Protein AF-A0A0B7KPL7-F1 (afdb_monomer)

Structure (mmCIF, N/CA/C/O backbone):
data_AF-A0A0B7KPL7-F1
#
_entry.id   AF-A0A0B7KPL7-F1
#
loop_
_atom_site.group_PDB
_atom_site.id
_atom_site.type_symbol
_atom_site.label_atom_id
_atom_site.label_alt_id
_atom_site.label_comp_id
_atom_site.label_asym_id
_atom_site.label_entity_id
_atom_site.label_seq_id
_atom_site.pdbx_PDB_ins_code
_atom_site.Cartn_x
_atom_site.Cartn_y
_atom_site.Cartn_z
_atom_site.occupancy
_atom_site.B_iso_or_equiv
_atom_site.auth_seq_id
_atom_site.auth_comp_id
_atom_site.auth_asym_id
_atom_site.auth_atom_id
_atom_site.pdbx_PDB_model_num
ATOM 1 N N . MET A 1 1 ? 2.280 -4.876 15.629 1.00 74.00 1 MET A N 1
ATOM 2 C CA . MET A 1 1 ? 1.571 -5.755 14.673 1.00 74.00 1 MET A CA 1
ATOM 3 C C . MET A 1 1 ? 2.445 -5.892 13.440 1.00 74.00 1 MET A C 1
ATOM 5 O O . MET A 1 1 ? 3.047 -4.887 13.081 1.00 74.00 1 MET A O 1
ATOM 9 N N . PRO A 1 2 ? 2.556 -7.085 12.839 1.00 88.25 2 PRO A N 1
ATOM 10 C CA . PRO A 1 2 ? 3.288 -7.279 11.592 1.00 88.25 2 PRO A CA 1
ATOM 11 C C . PRO A 1 2 ? 2.460 -6.840 10.377 1.00 88.25 2 PRO A C 1
ATOM 13 O O . PRO A 1 2 ? 1.235 -6.703 10.450 1.00 88.25 2 PRO A O 1
ATOM 16 N N . VAL A 1 3 ? 3.131 -6.659 9.241 1.00 92.88 3 VAL A N 1
ATOM 17 C CA . VAL A 1 3 ? 2.462 -6.448 7.951 1.00 92.88 3 VAL A CA 1
ATOM 18 C C . VAL A 1 3 ? 1.635 -7.677 7.592 1.00 92.88 3 VAL A C 1
ATOM 20 O O . VAL A 1 3 ? 2.111 -8.807 7.676 1.00 92.88 3 VAL A O 1
ATOM 23 N N . THR A 1 4 ? 0.383 -7.457 7.194 1.00 95.00 4 THR A N 1
ATOM 24 C CA . THR A 1 4 ? -0.573 -8.535 6.914 1.00 95.00 4 THR A CA 1
ATOM 25 C C . THR A 1 4 ? -0.942 -8.558 5.438 1.00 95.00 4 THR A C 1
ATOM 27 O O . THR A 1 4 ? -1.261 -7.526 4.850 1.00 95.00 4 THR A O 1
ATOM 30 N N . THR A 1 5 ? -0.929 -9.746 4.832 1.00 96.56 5 THR A N 1
ATOM 31 C CA . THR A 1 5 ? -1.436 -9.942 3.467 1.00 96.56 5 THR A CA 1
ATOM 32 C C . THR A 1 5 ? -2.958 -10.019 3.481 1.00 96.56 5 THR A C 1
ATOM 34 O O . THR A 1 5 ? -3.530 -10.791 4.248 1.00 96.56 5 THR A O 1
ATOM 37 N N . ILE A 1 6 ? -3.606 -9.281 2.584 1.00 96.88 6 ILE A N 1
ATOM 38 C CA . ILE A 1 6 ? -5.058 -9.332 2.371 1.00 96.88 6 ILE A CA 1
ATOM 39 C C . ILE A 1 6 ? -5.375 -9.862 0.968 1.00 96.88 6 ILE A C 1
ATOM 41 O O . ILE A 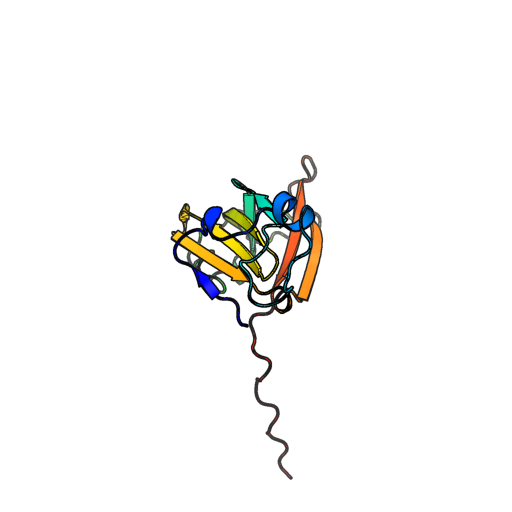1 6 ? -4.618 -9.636 0.024 1.00 96.88 6 ILE A O 1
ATOM 45 N N . ARG A 1 7 ? -6.486 -10.597 0.836 1.00 97.12 7 ARG A N 1
ATOM 46 C CA . ARG A 1 7 ? -6.950 -11.231 -0.420 1.00 97.12 7 ARG A CA 1
ATOM 47 C C . ARG A 1 7 ? -8.264 -10.655 -0.942 1.00 97.12 7 ARG A C 1
ATOM 49 O O . ARG A 1 7 ? -8.810 -11.125 -1.932 1.00 97.12 7 ARG A O 1
ATOM 56 N N . SER A 1 8 ? -8.776 -9.636 -0.268 1.00 95.62 8 SER A N 1
ATOM 57 C CA . SER A 1 8 ? -9.950 -8.883 -0.689 1.00 95.62 8 SER A CA 1
ATOM 58 C C . SER A 1 8 ? -9.719 -7.413 -0.355 1.00 95.62 8 SER A C 1
ATOM 60 O O . SER A 1 8 ? -9.054 -7.130 0.650 1.00 95.62 8 SER A O 1
ATOM 62 N N . PRO A 1 9 ? -10.207 -6.485 -1.192 1.00 93.88 9 PRO A N 1
ATOM 63 C CA . PRO A 1 9 ? -10.080 -5.067 -0.907 1.00 93.88 9 PRO A CA 1
ATOM 64 C C .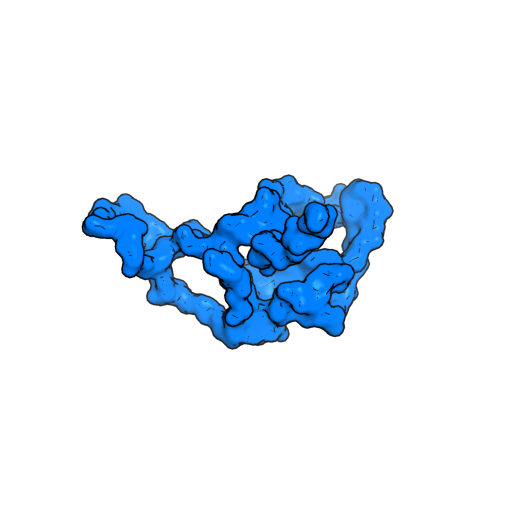 PRO A 1 9 ? -10.904 -4.716 0.341 1.00 93.88 9 PRO A C 1
ATOM 66 O O . PRO A 1 9 ? -11.994 -5.268 0.513 1.00 93.88 9 PRO A O 1
ATOM 69 N N . PRO A 1 10 ? -10.429 -3.796 1.197 1.00 95.00 10 PRO A N 1
ATOM 70 C CA . PRO A 1 10 ? -11.262 -3.231 2.251 1.00 95.00 10 PRO A CA 1
ATOM 71 C C . PRO A 1 10 ? -12.489 -2.520 1.670 1.00 95.00 10 PRO A C 1
ATOM 73 O O . PRO A 1 10 ? -12.405 -1.886 0.612 1.00 95.00 10 PRO A O 1
ATOM 76 N N . SER A 1 11 ? -13.613 -2.577 2.379 1.00 95.38 11 SER A N 1
ATOM 77 C CA . SER A 1 11 ? -14.796 -1.780 2.065 1.00 95.38 11 SER A CA 1
ATOM 78 C C . SER A 1 11 ? -14.695 -0.403 2.719 1.00 95.38 11 SER A C 1
ATOM 80 O O . SER A 1 11 ? -14.141 -0.237 3.805 1.00 95.38 11 SER A O 1
ATOM 82 N N . LEU A 1 12 ? -15.282 0.624 2.099 1.00 95.00 12 LEU A N 1
ATOM 83 C CA . LEU A 1 12 ? -15.410 1.937 2.748 1.00 95.00 12 LEU A CA 1
ATOM 84 C C . LEU A 1 12 ? -16.284 1.862 4.005 1.00 95.00 12 LEU A C 1
ATOM 86 O O . LEU A 1 12 ? -16.113 2.660 4.927 1.00 95.00 12 LEU A O 1
ATOM 90 N N . GLU A 1 13 ? -17.181 0.877 4.062 1.00 95.38 13 GLU A N 1
ATOM 91 C CA . GLU A 1 13 ? -17.994 0.596 5.239 1.00 95.38 13 GLU A CA 1
ATOM 92 C C . GLU A 1 13 ? -17.204 -0.065 6.374 1.00 95.38 13 GLU A C 1
ATOM 94 O O . GLU A 1 13 ? -17.766 -0.221 7.452 1.00 95.38 13 GLU A O 1
ATOM 99 N N . ASP A 1 14 ? -15.922 -0.392 6.185 1.00 93.88 14 ASP A N 1
ATOM 100 C CA . ASP A 1 14 ? -15.029 -0.861 7.252 1.00 93.88 14 ASP A CA 1
ATOM 101 C C . ASP A 1 14 ? -14.411 0.301 8.035 1.00 93.88 14 ASP A C 1
ATOM 103 O O . ASP A 1 14 ? -13.832 0.094 9.102 1.00 93.88 14 ASP A O 1
ATOM 107 N N . TYR A 1 15 ? -14.631 1.551 7.597 1.00 95.38 15 TYR A N 1
ATOM 108 C CA . TYR A 1 15 ? -14.092 2.741 8.255 1.00 95.38 15 TYR A CA 1
ATOM 109 C C . TYR A 1 15 ? -15.143 3.752 8.738 1.00 95.38 15 TYR A C 1
ATOM 111 O O . TYR A 1 15 ? -16.291 3.763 8.286 1.00 95.38 15 TYR A O 1
ATOM 119 N N . VAL A 1 16 ? -14.742 4.618 9.670 1.00 94.06 16 VAL A N 1
ATOM 120 C CA . VAL A 1 16 ? -15.466 5.853 10.015 1.00 94.06 16 VAL A CA 1
ATOM 121 C C . VAL A 1 16 ? -14.965 6.979 9.101 1.00 94.06 16 VAL A C 1
ATOM 123 O O . VAL A 1 16 ? -13.752 7.209 9.049 1.00 94.06 16 VAL A O 1
ATOM 126 N N . PRO A 1 17 ? -15.838 7.703 8.379 1.00 93.56 17 PRO A N 1
ATOM 127 C CA . PRO A 1 17 ? -15.430 8.869 7.600 1.00 93.56 17 PRO A CA 1
ATOM 128 C C . PRO A 1 17 ? -14.801 9.956 8.481 1.00 93.56 17 PRO A C 1
ATOM 130 O O . PRO A 1 17 ? -15.336 10.288 9.539 1.00 93.56 17 PRO A O 1
ATOM 133 N N . LEU A 1 18 ? -13.712 10.581 8.018 1.00 92.75 18 LEU A N 1
ATOM 134 C CA . LEU A 1 18 ? -13.023 11.631 8.780 1.00 92.75 18 LEU A CA 1
ATOM 135 C C . LEU A 1 18 ? -13.955 12.776 9.207 1.00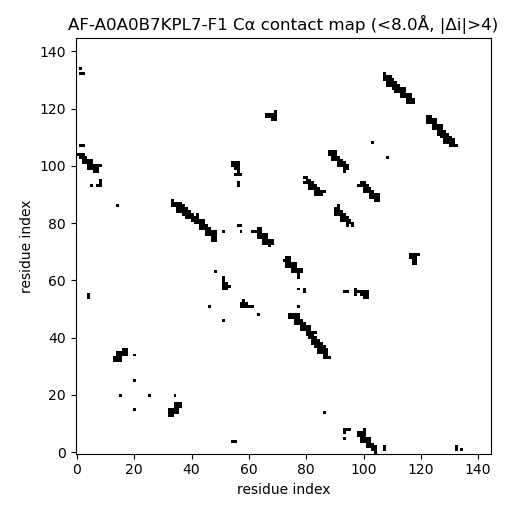 92.75 18 LEU A C 1
ATOM 137 O O . LEU A 1 18 ? -13.874 13.239 10.339 1.00 92.75 18 LEU A O 1
ATOM 141 N N . ALA A 1 19 ? -14.862 13.205 8.324 1.00 92.12 19 ALA A N 1
ATOM 142 C CA . ALA A 1 19 ? -15.816 14.273 8.622 1.00 92.12 19 ALA A CA 1
ATOM 143 C C . ALA A 1 19 ? -16.785 13.899 9.757 1.00 92.12 19 ALA A C 1
ATOM 145 O O . ALA A 1 19 ? -17.105 14.740 10.592 1.00 92.12 19 ALA A O 1
ATOM 146 N N . GLU A 1 20 ? -17.221 12.637 9.810 1.00 91.31 20 GLU A N 1
ATOM 147 C CA . GLU A 1 20 ? -18.073 12.131 10.888 1.00 91.31 20 GLU A CA 1
ATOM 148 C C . GLU A 1 20 ? -17.294 12.101 12.205 1.00 91.31 20 GLU A C 1
ATOM 150 O O . GLU A 1 20 ? -17.744 12.682 13.193 1.00 91.31 20 GLU A O 1
ATOM 155 N N . TYR A 1 21 ? -16.086 11.531 12.189 1.00 90.00 21 TYR A N 1
ATOM 156 C CA . TYR A 1 21 ? -15.212 11.465 13.360 1.00 90.00 21 TYR A CA 1
ATOM 157 C C . TYR A 1 21 ? -14.866 12.854 13.921 1.00 90.00 21 TYR A C 1
ATOM 159 O O . TYR A 1 21 ? -14.835 13.041 15.130 1.00 90.00 21 TYR A O 1
ATOM 167 N N . GLN A 1 22 ? -14.652 13.852 13.059 1.00 90.75 22 GLN A N 1
ATOM 168 C CA . GLN A 1 22 ? -14.352 15.232 13.468 1.00 90.75 22 GLN A CA 1
ATOM 169 C C . GLN A 1 22 ? -15.580 16.022 13.950 1.00 90.75 22 GLN A C 1
ATOM 171 O O . GLN A 1 22 ? -15.421 17.072 14.570 1.00 90.75 22 GLN A O 1
ATOM 176 N N . SER A 1 23 ? -16.797 15.550 13.661 1.00 92.88 23 SER A N 1
ATOM 177 C CA . SER A 1 23 ? -18.045 16.215 14.068 1.00 92.88 23 SER A CA 1
ATOM 178 C C . SER A 1 23 ? -18.499 15.859 15.486 1.00 92.88 23 SER A C 1
ATOM 180 O O . SER A 1 23 ? -19.377 16.524 16.037 1.00 92.88 23 SER A O 1
ATOM 182 N N . GLN A 1 24 ? -17.914 14.817 16.076 1.00 84.19 24 GLN A N 1
ATOM 183 C CA . GLN A 1 24 ? -18.300 14.274 17.372 1.00 84.19 24 GLN A CA 1
ATOM 184 C C . GLN A 1 24 ? -17.070 14.156 18.268 1.00 84.19 24 GLN A C 1
ATOM 186 O O . GLN A 1 24 ? -15.968 13.897 17.797 1.00 84.19 24 GLN A O 1
ATOM 191 N N . THR A 1 25 ? -17.252 14.318 19.576 1.00 83.56 25 THR A N 1
ATOM 192 C CA . THR A 1 25 ? -16.230 13.904 20.541 1.00 83.56 25 THR A CA 1
ATOM 193 C C . THR A 1 25 ? -16.421 12.409 20.780 1.00 83.56 25 THR A C 1
ATOM 195 O O . THR A 1 25 ? -17.480 12.036 21.289 1.00 83.56 25 THR A O 1
ATOM 198 N N . PRO A 1 26 ? -15.455 11.546 20.428 1.00 76.69 26 PRO A N 1
ATOM 199 C CA . PRO A 1 26 ? -15.584 10.120 20.692 1.00 76.69 26 PRO A CA 1
ATOM 200 C C . PRO A 1 26 ? -15.701 9.868 22.198 1.00 76.69 26 PRO A C 1
ATOM 202 O O . PRO A 1 26 ? -14.972 10.472 22.985 1.00 76.69 26 PRO A O 1
ATOM 205 N N . GLU A 1 27 ? -16.573 8.945 22.608 1.00 77.94 27 GLU A N 1
ATOM 206 C CA . GLU A 1 27 ? -16.618 8.484 24.006 1.00 77.94 27 GLU A CA 1
ATOM 207 C C . GLU A 1 27 ? -15.319 7.758 24.400 1.00 77.94 27 GLU A C 1
ATOM 209 O O . GLU A 1 27 ? -14.888 7.813 25.550 1.00 77.94 27 GLU A O 1
ATOM 214 N N . THR A 1 28 ? -14.671 7.106 23.428 1.00 79.62 28 THR A N 1
ATOM 215 C CA . THR A 1 28 ? -13.356 6.472 23.554 1.00 79.62 28 THR A CA 1
ATOM 216 C C . THR A 1 28 ? -12.540 6.687 22.284 1.00 79.62 28 THR A C 1
ATOM 218 O O . THR A 1 28 ? -13.066 6.646 21.174 1.00 79.62 28 THR A O 1
ATOM 221 N N . PHE A 1 29 ? -11.232 6.874 22.450 1.00 75.31 29 PHE A N 1
ATOM 222 C CA . PHE A 1 29 ? -10.268 6.938 21.348 1.00 75.31 29 PHE A CA 1
ATOM 223 C C . PHE A 1 29 ? -9.674 5.562 20.998 1.00 75.31 29 PHE A C 1
ATOM 225 O O . PHE A 1 29 ? -8.880 5.458 20.069 1.00 75.31 29 PHE A O 1
ATOM 232 N N . ILE A 1 30 ? -10.030 4.512 21.749 1.00 77.31 30 ILE A N 1
ATOM 233 C CA . ILE A 1 30 ? -9.448 3.168 21.647 1.00 77.31 30 ILE A CA 1
ATOM 234 C C . ILE A 1 30 ? -10.549 2.137 21.375 1.00 77.31 30 ILE A C 1
ATOM 236 O O . ILE A 1 30 ? -11.590 2.158 22.035 1.00 77.31 30 ILE A O 1
ATOM 240 N N . GLY A 1 31 ? -10.291 1.206 20.449 1.00 75.81 31 GLY A N 1
ATOM 241 C CA . GLY A 1 31 ? -11.147 0.039 20.187 1.00 75.81 31 GLY A CA 1
ATOM 242 C C . GLY A 1 31 ? -12.367 0.302 19.299 1.00 75.81 31 GLY A C 1
ATOM 243 O O . GLY A 1 31 ? -13.221 -0.570 19.168 1.00 75.81 31 GLY A O 1
ATOM 244 N N . GLY A 1 32 ? -12.460 1.497 18.711 1.00 85.25 32 GLY A N 1
ATOM 245 C CA . GLY A 1 32 ? -13.464 1.832 17.708 1.00 85.25 32 GLY A CA 1
ATOM 246 C C . GLY A 1 32 ? -13.056 1.392 16.304 1.00 85.25 32 GLY A C 1
ATOM 247 O O . GLY A 1 32 ? -11.919 1.013 16.044 1.00 85.25 32 GLY A O 1
ATOM 248 N N . LYS A 1 33 ? -14.008 1.487 15.381 1.00 91.12 33 LYS A N 1
ATOM 249 C CA . LYS A 1 33 ? -13.780 1.276 13.954 1.00 91.12 33 LYS A CA 1
ATOM 250 C C . LYS A 1 33 ? -12.746 2.291 13.423 1.00 91.12 33 LYS A C 1
ATOM 252 O O . LYS A 1 33 ? -12.861 3.474 13.755 1.00 91.12 33 LYS A O 1
ATOM 257 N N . PRO A 1 34 ? -11.760 1.874 12.609 1.00 94.12 34 PRO A N 1
ATOM 258 C CA . PRO A 1 34 ? -10.683 2.756 12.175 1.00 94.12 34 PRO A CA 1
ATOM 259 C C . PRO A 1 34 ? -11.203 3.949 11.366 1.00 94.12 34 PRO A C 1
ATOM 261 O O . PRO A 1 34 ? -12.131 3.831 10.564 1.00 94.12 34 PRO A O 1
ATOM 264 N N . VAL A 1 35 ? -10.585 5.115 11.550 1.00 94.88 35 VAL A N 1
ATOM 265 C CA . VAL A 1 35 ? -10.970 6.355 10.860 1.00 94.88 35 VAL A CA 1
ATOM 266 C C . VAL A 1 35 ? -10.271 6.428 9.507 1.00 94.88 35 VAL A C 1
ATOM 268 O O . VAL A 1 35 ? -9.040 6.398 9.449 1.00 94.88 35 VAL A O 1
ATOM 271 N N . LEU A 1 36 ? -11.028 6.566 8.419 1.00 97.06 36 LEU A N 1
ATOM 272 C CA . LEU A 1 36 ? -10.477 6.730 7.074 1.00 97.06 36 LEU A CA 1
ATOM 273 C C . LEU A 1 36 ? -10.045 8.178 6.852 1.00 97.06 36 LEU A C 1
ATOM 275 O O . LEU A 1 36 ? -10.881 9.076 6.771 1.00 97.06 36 LEU A O 1
ATOM 279 N N . HIS A 1 37 ? -8.740 8.389 6.716 1.00 96.88 37 HIS A N 1
ATOM 280 C CA . HIS A 1 37 ? -8.146 9.703 6.476 1.00 96.88 37 HIS A CA 1
ATOM 281 C C . HIS A 1 37 ? -8.025 10.010 4.986 1.00 96.88 37 HIS A C 1
ATOM 283 O O . HIS A 1 37 ? -8.205 11.153 4.571 1.00 96.88 37 HIS A O 1
ATOM 289 N N . TYR A 1 38 ? -7.714 8.997 4.178 1.00 97.06 38 TYR A N 1
ATOM 290 C CA . TYR A 1 38 ? -7.553 9.164 2.742 1.00 97.06 38 TYR A CA 1
ATOM 291 C C . TYR A 1 38 ? -7.846 7.860 2.001 1.00 97.06 38 TYR A C 1
ATOM 293 O O . TYR A 1 38 ? -7.459 6.781 2.447 1.00 97.06 38 TYR A O 1
ATOM 301 N N . HIS A 1 39 ? -8.515 7.970 0.857 1.00 97.44 39 HIS A N 1
ATOM 302 C CA . HIS A 1 39 ? -8.775 6.861 -0.050 1.00 97.44 39 HIS A CA 1
ATOM 303 C C . HIS A 1 39 ? -8.493 7.315 -1.478 1.00 97.44 39 HIS A C 1
ATOM 305 O O . HIS A 1 39 ? -9.023 8.335 -1.924 1.00 97.44 39 HIS A O 1
ATOM 311 N N . LEU A 1 40 ? -7.650 6.563 -2.181 1.00 96.56 40 LEU A N 1
ATOM 312 C CA . LEU A 1 40 ? -7.243 6.867 -3.547 1.00 96.56 40 LEU A CA 1
ATOM 313 C C . LEU A 1 40 ? -7.323 5.613 -4.404 1.00 96.56 40 LEU A C 1
ATOM 315 O O . LEU A 1 40 ? -6.654 4.620 -4.132 1.00 96.56 40 LEU A O 1
ATOM 319 N N . THR A 1 41 ? -8.111 5.691 -5.468 1.00 96.56 41 THR A N 1
ATOM 320 C CA . THR A 1 41 ? -8.210 4.660 -6.502 1.00 96.56 41 THR A CA 1
ATOM 321 C C . THR A 1 41 ? -7.332 5.028 -7.696 1.00 96.56 41 THR A C 1
ATOM 323 O O . THR A 1 41 ? -7.042 6.202 -7.934 1.00 96.56 41 THR A O 1
ATOM 326 N N . GLY A 1 42 ? -6.890 4.023 -8.455 1.00 92.75 42 GLY A N 1
ATOM 327 C CA . GLY A 1 42 ? -6.096 4.241 -9.670 1.00 92.75 42 GLY A CA 1
ATOM 328 C C . GLY A 1 42 ? -4.674 4.755 -9.417 1.00 92.75 42 GLY A C 1
ATOM 329 O O . GLY A 1 42 ? -4.060 5.321 -10.322 1.00 92.75 42 GLY A O 1
ATOM 330 N N . ALA A 1 43 ? -4.146 4.567 -8.206 1.00 95.19 43 ALA A N 1
ATOM 331 C CA . ALA A 1 43 ? -2.755 4.860 -7.902 1.00 95.19 43 ALA A CA 1
ATOM 332 C C . ALA A 1 43 ? -1.824 3.812 -8.531 1.00 95.19 43 ALA A C 1
ATOM 334 O O . ALA A 1 43 ? -2.243 2.728 -8.946 1.00 95.19 43 ALA A O 1
ATOM 335 N N . LYS A 1 44 ? -0.534 4.138 -8.582 1.00 94.50 44 LYS A N 1
ATOM 336 C CA . LYS A 1 44 ? 0.527 3.242 -9.041 1.00 94.50 44 LYS A CA 1
ATOM 337 C C . LYS A 1 44 ? 1.526 3.055 -7.913 1.00 94.50 44 LYS A C 1
ATOM 339 O O . LYS A 1 44 ? 2.047 4.041 -7.395 1.00 94.50 44 LYS A O 1
ATOM 344 N N . ALA A 1 45 ? 1.784 1.807 -7.545 1.00 94.88 45 ALA A N 1
ATOM 345 C CA . ALA A 1 45 ? 2.857 1.450 -6.632 1.00 94.88 45 ALA A CA 1
ATOM 346 C C . ALA A 1 45 ? 4.017 0.863 -7.436 1.00 94.88 45 ALA A C 1
ATOM 348 O O . ALA A 1 45 ? 3.796 0.040 -8.325 1.00 94.88 45 ALA A O 1
ATOM 349 N N . THR A 1 46 ? 5.240 1.282 -7.122 1.00 93.88 46 THR A N 1
ATOM 350 C CA . THR A 1 46 ? 6.455 0.778 -7.760 1.00 93.88 46 THR A CA 1
ATOM 351 C C . THR A 1 46 ? 7.443 0.268 -6.723 1.00 93.88 46 THR A C 1
ATOM 353 O O . THR A 1 46 ? 7.601 0.878 -5.665 1.00 93.88 46 THR A O 1
ATOM 356 N N . ILE A 1 47 ? 8.113 -0.843 -7.032 1.00 93.62 47 ILE A N 1
ATOM 357 C CA . ILE A 1 47 ? 9.232 -1.364 -6.236 1.00 93.62 47 ILE A CA 1
ATOM 358 C C . ILE A 1 47 ? 10.392 -1.790 -7.142 1.00 93.62 47 ILE A C 1
ATOM 360 O O . ILE A 1 47 ? 10.153 -2.136 -8.304 1.00 93.62 47 ILE A O 1
ATOM 364 N N . PRO A 1 48 ? 11.632 -1.828 -6.627 1.00 92.69 48 PRO A N 1
ATOM 365 C CA . PRO A 1 48 ? 12.731 -2.513 -7.293 1.00 92.69 48 PRO A CA 1
ATOM 366 C C . PRO A 1 48 ? 12.409 -3.984 -7.553 1.00 92.69 48 PRO A C 1
ATOM 368 O O . PRO A 1 48 ? 11.877 -4.681 -6.684 1.00 92.69 48 PRO A O 1
ATOM 371 N N . LYS A 1 49 ? 12.790 -4.497 -8.725 1.00 91.62 49 LYS A N 1
ATOM 372 C CA . LYS A 1 49 ? 12.623 -5.918 -9.071 1.00 91.62 49 LYS A CA 1
ATOM 373 C C . LYS A 1 49 ? 13.296 -6.845 -8.061 1.00 91.62 49 LYS A C 1
ATOM 375 O O . LYS A 1 49 ? 12.742 -7.887 -7.720 1.00 91.62 49 LYS A O 1
ATOM 380 N N . SER A 1 50 ? 14.446 -6.433 -7.533 1.00 91.75 50 SER A N 1
ATOM 381 C CA . SER A 1 50 ? 15.184 -7.143 -6.481 1.00 91.75 50 SER A CA 1
ATOM 382 C C . SER A 1 50 ? 14.387 -7.335 -5.183 1.00 91.75 50 SER A C 1
ATOM 384 O O . SER A 1 50 ? 14.735 -8.206 -4.393 1.00 91.75 50 SER A O 1
ATOM 386 N N . GLN A 1 51 ? 13.319 -6.559 -4.967 1.00 92.81 51 GLN A N 1
ATOM 387 C CA . GLN A 1 51 ? 12.465 -6.611 -3.775 1.00 92.81 51 GLN A CA 1
ATOM 388 C C . GLN A 1 51 ? 11.127 -7.335 -4.013 1.00 92.81 51 GLN A C 1
ATOM 390 O O . GLN A 1 51 ? 10.299 -7.434 -3.104 1.00 92.81 51 GLN A O 1
ATOM 395 N N . CYS A 1 52 ? 10.889 -7.856 -5.221 1.00 93.69 52 CYS A N 1
ATOM 396 C CA . CYS A 1 52 ? 9.708 -8.673 -5.494 1.00 93.69 52 CYS A CA 1
ATOM 397 C C . CYS A 1 52 ? 9.704 -9.947 -4.633 1.00 93.69 52 CYS A C 1
ATOM 399 O O . CYS A 1 52 ? 10.747 -10.506 -4.306 1.00 93.69 52 CYS A O 1
ATOM 401 N N . GLY A 1 53 ? 8.513 -10.422 -4.277 1.00 91.19 53 GLY A N 1
ATOM 402 C CA . GLY A 1 53 ? 8.311 -11.557 -3.374 1.00 91.19 53 GLY A CA 1
ATOM 403 C C . GLY A 1 53 ? 8.226 -11.178 -1.892 1.00 91.19 53 GLY A C 1
ATOM 404 O O . GLY A 1 53 ? 7.715 -11.976 -1.111 1.00 91.19 53 GLY A O 1
ATOM 405 N N . GLY A 1 54 ? 8.640 -9.964 -1.503 1.00 89.69 54 GLY A N 1
ATOM 406 C CA . GLY A 1 54 ? 8.504 -9.475 -0.123 1.00 89.69 54 GLY A CA 1
ATOM 407 C C . GLY A 1 54 ? 7.063 -9.139 0.279 1.00 89.69 54 GLY A C 1
ATOM 408 O O . GLY A 1 54 ? 6.699 -9.253 1.445 1.00 89.69 54 GLY A O 1
ATOM 409 N N . LEU A 1 55 ? 6.219 -8.767 -0.688 1.00 92.50 55 LEU A N 1
ATOM 410 C CA . LEU A 1 55 ? 4.791 -8.528 -0.488 1.00 92.50 55 LEU A CA 1
ATOM 411 C C . LEU A 1 55 ? 3.980 -9.272 -1.547 1.00 92.50 55 LEU A C 1
ATOM 413 O O . LEU A 1 55 ? 4.340 -9.279 -2.721 1.00 92.50 55 LEU A O 1
ATOM 417 N N . ALA A 1 56 ? 2.832 -9.827 -1.155 1.00 92.50 56 ALA A N 1
ATOM 418 C CA . ALA A 1 56 ? 1.973 -10.592 -2.060 1.00 92.50 56 ALA A CA 1
ATOM 419 C C . ALA A 1 56 ? 1.452 -9.782 -3.265 1.00 92.50 56 ALA A C 1
ATOM 421 O O . ALA A 1 56 ? 1.144 -10.379 -4.291 1.00 92.50 56 ALA A O 1
ATOM 422 N N . LEU A 1 57 ? 1.371 -8.445 -3.163 1.00 94.06 57 LEU A N 1
ATOM 423 C CA . LEU A 1 57 ? 0.987 -7.584 -4.291 1.00 94.06 57 LEU A CA 1
ATOM 424 C C . LEU A 1 57 ? 2.083 -7.436 -5.364 1.00 94.06 57 LEU A C 1
ATOM 426 O O . LEU A 1 57 ? 1.790 -6.946 -6.451 1.00 94.06 57 LEU A O 1
ATOM 430 N N . PHE A 1 58 ? 3.319 -7.854 -5.065 1.00 94.75 58 PHE A N 1
ATOM 431 C CA . PHE A 1 58 ? 4.444 -7.892 -6.000 1.00 94.75 58 PHE A CA 1
ATOM 432 C C . PHE A 1 58 ? 5.069 -9.297 -6.031 1.00 94.75 58 PHE A C 1
ATOM 434 O O . PHE A 1 58 ? 6.128 -9.516 -5.434 1.00 94.75 58 PHE A O 1
ATOM 441 N N . PRO A 1 59 ? 4.436 -10.273 -6.706 1.00 91.94 59 PRO A N 1
ATOM 442 C CA . PRO A 1 59 ? 4.987 -11.618 -6.878 1.00 91.94 59 PRO A CA 1
ATOM 443 C C . PRO A 1 59 ? 6.410 -11.618 -7.458 1.00 91.94 59 PRO A C 1
ATOM 445 O O . PRO A 1 59 ? 6.769 -10.739 -8.245 1.00 91.94 59 PRO A O 1
ATOM 448 N N . ALA A 1 60 ? 7.225 -12.617 -7.105 1.00 90.56 60 ALA A N 1
ATOM 449 C CA . ALA A 1 60 ? 8.626 -12.712 -7.539 1.00 90.56 60 ALA A CA 1
ATOM 450 C C . ALA A 1 60 ? 8.788 -12.713 -9.076 1.00 90.56 60 ALA A C 1
ATOM 452 O O . ALA A 1 60 ? 9.754 -12.167 -9.614 1.00 90.56 60 ALA A O 1
ATOM 453 N N . ASP A 1 61 ? 7.810 -13.260 -9.791 1.00 87.94 61 ASP A N 1
ATOM 454 C CA . ASP A 1 61 ? 7.735 -13.376 -11.247 1.00 87.94 61 ASP A CA 1
ATOM 455 C C . ASP A 1 61 ? 7.108 -12.155 -11.948 1.00 87.94 61 ASP A C 1
ATOM 457 O O . ASP A 1 61 ? 6.947 -12.166 -13.167 1.00 87.94 61 ASP A O 1
ATOM 461 N N . SER A 1 62 ? 6.816 -11.068 -11.220 1.00 87.19 62 SER A N 1
ATOM 462 C CA . SER A 1 62 ? 6.188 -9.867 -11.795 1.00 87.19 62 SER A CA 1
ATOM 463 C C . SER A 1 62 ? 6.997 -9.274 -12.960 1.00 87.19 62 SER A C 1
ATOM 465 O O . SER A 1 62 ? 8.218 -9.139 -12.835 1.00 87.19 62 SER A O 1
ATOM 467 N N . PRO A 1 63 ? 6.360 -8.876 -14.075 1.00 82.75 63 PRO A N 1
ATOM 468 C CA . PRO A 1 63 ? 7.063 -8.296 -15.216 1.00 82.75 63 PRO A CA 1
ATOM 469 C C . PRO A 1 63 ? 7.659 -6.926 -14.865 1.00 82.75 63 PRO A C 1
ATOM 471 O O . PRO A 1 63 ? 7.030 -6.127 -14.170 1.00 82.75 63 PRO A O 1
ATOM 474 N N . THR A 1 64 ? 8.863 -6.651 -15.362 1.00 81.25 64 THR A N 1
ATOM 475 C CA . THR A 1 64 ? 9.583 -5.389 -15.155 1.00 81.25 64 THR A CA 1
ATOM 476 C C . THR A 1 64 ? 9.351 -4.387 -16.275 1.00 81.25 64 THR A C 1
ATOM 478 O O . THR A 1 64 ? 9.120 -4.750 -17.429 1.00 81.25 64 THR A O 1
ATOM 481 N N . ALA A 1 65 ? 9.444 -3.108 -15.921 1.00 72.38 65 ALA A N 1
ATOM 482 C CA . ALA A 1 65 ? 9.588 -2.004 -16.853 1.00 72.38 65 ALA A CA 1
ATOM 483 C C . ALA A 1 65 ? 10.888 -1.254 -16.532 1.00 72.38 65 ALA A C 1
ATOM 485 O O . ALA A 1 65 ? 11.204 -0.996 -15.370 1.00 72.38 65 ALA A O 1
ATOM 486 N N . GLU A 1 66 ? 11.645 -0.893 -17.564 1.00 63.88 66 GLU A N 1
ATOM 487 C CA . GLU A 1 66 ? 12.843 -0.075 -17.396 1.00 63.88 66 GLU A CA 1
ATOM 488 C C . GLU A 1 66 ? 12.431 1.382 -17.150 1.00 63.88 66 GLU A C 1
ATOM 490 O O . GLU A 1 66 ? 11.755 2.003 -17.976 1.00 63.88 66 GLU A O 1
ATOM 495 N N . GLN A 1 67 ? 12.838 1.945 -16.012 1.00 63.03 67 GLN A N 1
ATOM 496 C CA . GLN A 1 67 ? 12.687 3.369 -15.724 1.00 63.03 67 GLN A CA 1
ATOM 497 C C . GLN A 1 67 ? 14.044 3.964 -15.358 1.00 63.03 67 GLN A C 1
ATOM 499 O O . GLN A 1 67 ? 14.707 3.539 -14.415 1.00 63.03 67 GLN A O 1
ATOM 504 N N . SER A 1 68 ? 14.457 4.985 -16.106 1.00 56.09 68 SER A N 1
ATOM 505 C CA . SER A 1 68 ? 15.651 5.757 -15.776 1.00 56.09 68 SER A CA 1
ATOM 506 C C . SER A 1 68 ? 15.368 6.640 -14.564 1.00 56.09 68 SER A C 1
ATOM 508 O O . SER A 1 68 ? 14.477 7.494 -14.610 1.00 56.09 68 SER A O 1
ATOM 510 N N . SER A 1 69 ? 16.133 6.461 -13.487 1.00 58.31 69 SER A N 1
ATOM 511 C CA . SER A 1 69 ? 16.088 7.378 -12.348 1.00 58.31 69 SER A CA 1
ATOM 512 C C . SER A 1 69 ? 16.730 8.722 -12.705 1.00 58.31 69 SER A C 1
ATOM 514 O O . SER A 1 69 ? 17.613 8.801 -13.560 1.00 58.31 69 SER A O 1
ATOM 516 N N . ALA A 1 70 ? 16.339 9.790 -12.002 1.00 54.59 70 ALA A N 1
ATOM 517 C CA . ALA A 1 70 ? 16.898 11.134 -12.193 1.00 54.59 70 ALA A CA 1
ATOM 518 C C . ALA A 1 70 ? 18.433 11.203 -12.005 1.00 54.59 70 ALA A C 1
ATOM 520 O O . ALA A 1 70 ? 19.074 12.103 -12.543 1.00 54.59 70 ALA A O 1
ATOM 521 N N . ASN A 1 71 ? 19.019 10.229 -11.297 1.00 56.25 71 ASN A N 1
ATOM 522 C CA . ASN A 1 71 ? 20.457 10.122 -11.035 1.00 56.25 71 ASN A CA 1
ATOM 523 C C . ASN A 1 71 ? 21.236 9.322 -12.100 1.00 56.25 71 ASN A C 1
ATOM 525 O O . ASN A 1 71 ? 22.438 9.129 -11.946 1.00 56.25 71 ASN A O 1
ATOM 529 N N . GLY A 1 72 ? 20.587 8.851 -13.171 1.00 55.88 72 GLY A N 1
ATOM 530 C CA . GLY A 1 72 ? 21.251 8.097 -14.245 1.00 55.88 72 GLY A CA 1
ATOM 531 C C . GLY A 1 72 ? 21.499 6.615 -13.943 1.00 55.88 72 GLY A C 1
ATOM 532 O O . GLY A 1 72 ? 22.049 5.913 -14.785 1.00 55.88 72 GLY A O 1
ATOM 533 N N . GLU A 1 73 ? 21.066 6.126 -12.781 1.00 61.62 73 GLU A N 1
ATOM 534 C CA . GLU A 1 73 ? 21.018 4.697 -12.468 1.00 61.62 73 GLU A CA 1
ATOM 535 C C . GLU A 1 73 ? 19.754 4.079 -13.089 1.00 61.62 73 GLU A C 1
ATOM 537 O O . GLU A 1 73 ? 18.631 4.547 -12.859 1.00 61.62 73 GLU A O 1
ATOM 542 N N . THR A 1 74 ? 19.943 3.044 -13.909 1.00 66.88 74 THR A N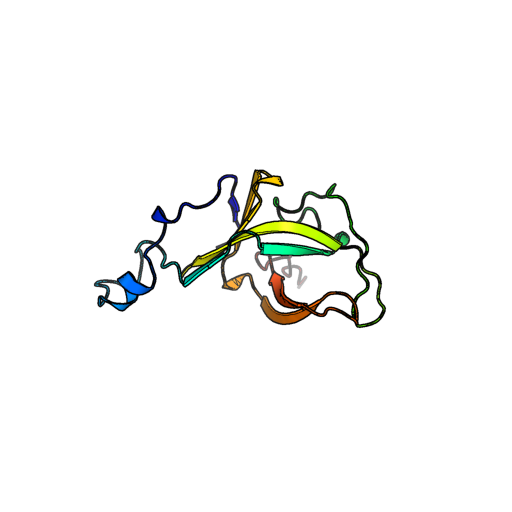 1
ATOM 543 C CA . THR A 1 74 ? 18.849 2.215 -14.425 1.00 66.88 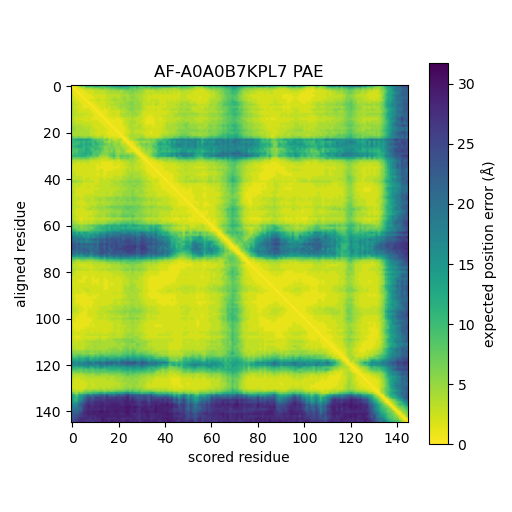74 THR A CA 1
ATOM 544 C C . THR A 1 74 ? 18.567 1.132 -13.397 1.00 66.88 74 THR A C 1
ATOM 546 O O . THR A 1 74 ? 19.355 0.202 -13.241 1.00 66.88 74 THR A O 1
ATOM 549 N N . GLU A 1 75 ? 17.453 1.265 -12.686 1.00 78.81 75 GLU A N 1
ATOM 550 C CA . GLU A 1 75 ? 16.938 0.227 -11.800 1.00 78.81 75 GLU A CA 1
ATOM 551 C C . GLU A 1 75 ? 15.699 -0.381 -12.458 1.00 78.81 75 GLU A C 1
ATOM 553 O O . GLU A 1 75 ? 14.831 0.335 -12.964 1.00 78.81 75 GLU A O 1
ATOM 558 N N . GLU A 1 76 ? 15.620 -1.709 -12.495 1.00 87.75 76 GLU A N 1
ATOM 559 C CA . GLU A 1 76 ? 14.423 -2.383 -12.984 1.00 87.75 76 GLU A CA 1
ATOM 560 C C . GLU A 1 76 ? 13.304 -2.232 -11.955 1.00 87.75 76 GLU A C 1
ATOM 562 O O . GLU A 1 76 ? 13.423 -2.705 -10.820 1.00 87.75 76 GLU A O 1
ATOM 567 N N . LEU A 1 77 ? 12.206 -1.592 -12.356 1.00 89.75 77 LEU A N 1
ATOM 568 C CA . LEU A 1 77 ? 11.059 -1.366 -11.489 1.00 89.75 77 LEU A CA 1
ATOM 569 C C . LEU A 1 77 ? 9.881 -2.239 -11.919 1.00 89.75 77 LEU A C 1
ATOM 571 O O . LEU A 1 77 ? 9.644 -2.486 -13.103 1.00 89.75 77 LEU A O 1
ATOM 575 N N . VAL A 1 78 ? 9.115 -2.689 -10.934 1.00 92.81 78 VAL A N 1
ATOM 576 C CA . VAL A 1 78 ? 7.821 -3.341 -11.138 1.00 92.81 78 VAL A CA 1
ATOM 577 C C . VAL A 1 78 ? 6.734 -2.361 -10.736 1.00 92.81 78 VAL A C 1
ATOM 579 O O . VAL A 1 78 ? 6.752 -1.850 -9.620 1.00 92.81 78 VAL A O 1
ATOM 582 N N . GLU A 1 79 ? 5.792 -2.106 -11.642 1.00 93.19 79 GLU A N 1
ATOM 583 C CA . GLU A 1 79 ? 4.636 -1.237 -11.409 1.00 93.19 79 GLU A CA 1
ATOM 584 C C . GLU A 1 79 ? 3.367 -2.074 -11.228 1.00 93.19 79 GLU A C 1
ATOM 586 O O . GLU A 1 79 ? 3.058 -2.948 -12.043 1.00 93.19 79 GLU A O 1
ATOM 591 N N . GLN A 1 80 ? 2.592 -1.747 -10.196 1.00 93.81 80 GLN A N 1
ATOM 592 C CA . GLN A 1 80 ? 1.295 -2.352 -9.935 1.00 93.81 80 GLN A CA 1
ATOM 593 C C . GLN A 1 80 ? 0.224 -1.258 -9.759 1.00 93.81 80 GLN A C 1
ATOM 595 O O . GLN A 1 80 ? 0.421 -0.334 -8.963 1.00 93.81 80 GLN A O 1
ATOM 600 N N . PRO A 1 81 ? -0.924 -1.336 -10.466 1.00 95.62 81 PRO A N 1
ATOM 601 C CA . PRO A 1 81 ? -2.065 -0.478 -10.172 1.00 95.62 81 PRO A CA 1
ATOM 602 C C . PRO A 1 81 ? -2.659 -0.873 -8.819 1.00 95.62 81 PRO A C 1
ATOM 604 O O . PRO A 1 81 ? -2.897 -2.061 -8.565 1.00 95.62 81 PRO A O 1
ATOM 607 N N . VAL A 1 82 ? -2.890 0.114 -7.957 1.00 97.50 82 VAL A N 1
ATOM 608 C CA . VAL A 1 82 ? -3.364 -0.104 -6.589 1.00 97.50 82 VAL A CA 1
ATOM 609 C C . VAL A 1 82 ? -4.447 0.888 -6.177 1.00 97.50 82 VAL A C 1
ATOM 611 O O . VAL A 1 82 ? -4.521 2.020 -6.661 1.00 97.50 82 VAL A O 1
ATOM 614 N N . THR A 1 83 ? -5.248 0.454 -5.214 1.00 98.12 83 THR A N 1
ATOM 615 C CA . THR A 1 83 ? -6.097 1.303 -4.382 1.00 98.12 83 THR A CA 1
ATOM 616 C C . THR A 1 83 ? -5.437 1.457 -3.015 1.00 98.12 83 THR A C 1
ATOM 618 O O . THR A 1 83 ? -4.931 0.484 -2.452 1.00 98.12 83 THR A O 1
ATOM 621 N N . VAL A 1 84 ? -5.417 2.682 -2.496 1.00 98.06 84 VAL A N 1
ATOM 622 C CA . VAL A 1 84 ? -4.764 3.062 -1.240 1.00 98.06 84 VAL A CA 1
ATOM 623 C C . VAL A 1 84 ? -5.815 3.466 -0.215 1.00 98.06 84 VAL A C 1
ATOM 625 O O . VAL A 1 84 ? -6.676 4.297 -0.507 1.00 98.06 84 VAL A O 1
ATOM 628 N N . PHE A 1 85 ? -5.686 2.944 1.001 1.00 98.12 85 PHE A N 1
ATOM 629 C CA . PHE A 1 85 ? -6.466 3.320 2.175 1.00 98.12 85 PHE A CA 1
ATOM 630 C C . PHE A 1 85 ? -5.511 3.763 3.282 1.00 98.12 85 PHE A C 1
ATOM 632 O O . PHE A 1 85 ? -4.734 2.966 3.809 1.00 98.12 85 PHE A O 1
ATOM 639 N N . VAL A 1 86 ? -5.582 5.036 3.654 1.00 97.75 86 VAL A N 1
ATOM 640 C CA . VAL A 1 86 ? -4.878 5.589 4.814 1.00 97.75 86 VAL A CA 1
ATOM 641 C C . VAL A 1 86 ? -5.902 5.708 5.929 1.00 97.75 86 VAL A C 1
ATOM 643 O O . VAL A 1 86 ? -6.814 6.536 5.848 1.00 97.75 86 VAL A O 1
ATOM 646 N N . ASN A 1 87 ? -5.793 4.860 6.946 1.00 96.31 87 ASN A N 1
ATOM 647 C CA . ASN A 1 87 ? -6.706 4.864 8.088 1.00 96.31 87 ASN A CA 1
ATOM 648 C C . ASN A 1 87 ? -5.948 5.102 9.404 1.00 96.31 87 ASN A C 1
ATOM 650 O O . ASN A 1 87 ? -4.736 5.259 9.394 1.00 96.31 87 ASN A O 1
ATOM 654 N N . SER A 1 88 ? -6.633 5.177 10.541 1.00 94.69 88 SER A N 1
ATOM 655 C CA . SER A 1 88 ? -5.990 5.472 11.833 1.00 94.69 88 SER A CA 1
ATOM 656 C C . SER A 1 88 ? -5.044 4.380 12.351 1.00 94.69 88 SER A C 1
ATOM 658 O O . SER A 1 88 ? -4.272 4.647 13.265 1.00 94.69 88 SER A O 1
ATOM 660 N N . GLU A 1 89 ? -5.086 3.167 11.800 1.00 94.19 89 GLU A N 1
ATOM 661 C CA . GLU A 1 89 ? -4.328 2.014 12.304 1.00 94.19 89 GLU A CA 1
ATOM 662 C C . GLU A 1 89 ? -3.225 1.562 11.341 1.00 94.19 89 GLU A C 1
ATOM 664 O O . GLU A 1 89 ? -2.132 1.182 11.767 1.00 94.19 89 GLU A O 1
ATOM 669 N N . THR A 1 90 ? -3.503 1.598 10.037 1.00 96.62 90 THR A N 1
ATOM 670 C CA . THR A 1 90 ? -2.630 1.051 8.996 1.00 96.62 90 THR A CA 1
ATOM 671 C C . THR A 1 90 ? -2.652 1.885 7.717 1.00 96.62 90 THR A C 1
ATOM 673 O O . THR A 1 90 ? -3.643 2.533 7.365 1.00 96.62 90 THR A O 1
ATOM 676 N N . PHE A 1 91 ? -1.554 1.798 6.974 1.00 97.56 91 PHE A N 1
ATOM 677 C CA . PHE A 1 91 ? -1.493 2.119 5.557 1.00 97.56 91 PHE A CA 1
ATOM 678 C C . PHE A 1 91 ? -1.788 0.841 4.765 1.00 97.56 91 PHE A C 1
ATOM 680 O O . PHE A 1 91 ? -1.029 -0.123 4.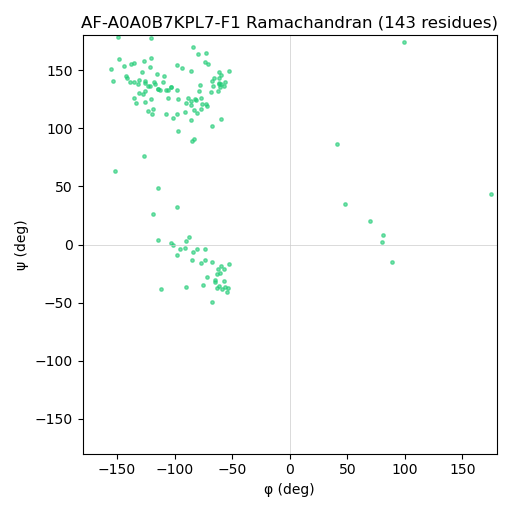833 1.00 97.56 91 PHE A O 1
ATOM 687 N N . THR A 1 92 ? -2.900 0.794 4.036 1.00 97.81 92 THR A N 1
ATOM 688 C CA . THR A 1 92 ? -3.304 -0.400 3.28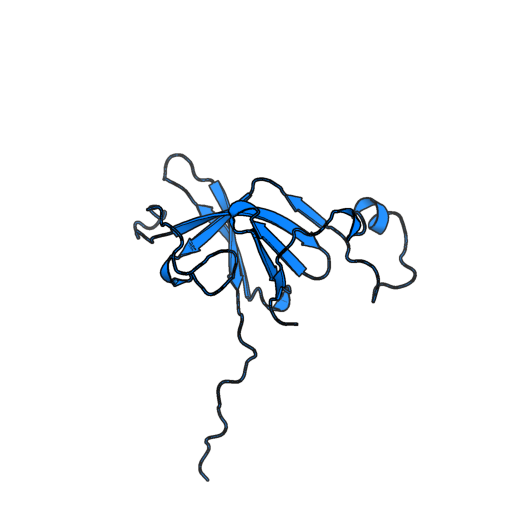2 1.00 97.81 92 THR A CA 1
ATOM 689 C C . THR A 1 92 ? -3.280 -0.131 1.785 1.00 97.81 92 THR A C 1
ATOM 691 O O . THR A 1 92 ? -3.802 0.880 1.317 1.00 97.81 92 THR A O 1
ATOM 694 N N . ILE A 1 93 ? -2.697 -1.058 1.028 1.00 97.56 93 ILE A N 1
ATOM 695 C CA . ILE A 1 93 ? -2.686 -1.042 -0.438 1.00 97.56 93 ILE A CA 1
ATOM 696 C C . ILE A 1 93 ? -3.236 -2.356 -0.974 1.00 97.56 93 ILE A C 1
ATOM 698 O O . ILE A 1 93 ? -2.915 -3.423 -0.452 1.00 97.56 93 ILE A O 1
ATOM 702 N N . PHE A 1 94 ? -4.049 -2.292 -2.022 1.00 98.00 94 PHE A N 1
ATOM 703 C CA . PHE A 1 94 ? -4.627 -3.470 -2.664 1.00 98.00 94 PHE A CA 1
ATOM 704 C C . PHE A 1 94 ? -4.530 -3.361 -4.179 1.00 98.00 94 PHE A C 1
ATOM 706 O O . PHE A 1 94 ? -4.761 -2.287 -4.730 1.00 98.00 94 PHE A O 1
ATOM 713 N N . SER A 1 95 ? -4.213 -4.464 -4.854 1.00 96.94 95 SER A N 1
ATOM 714 C CA . SER A 1 95 ? -4.260 -4.548 -6.308 1.00 96.94 95 SER A CA 1
ATOM 715 C C . SER A 1 95 ? -5.259 -5.603 -6.756 1.00 96.94 95 SER A C 1
ATOM 717 O O . SER A 1 95 ? -5.030 -6.795 -6.554 1.00 96.94 95 SER A O 1
ATOM 719 N N . ASP A 1 96 ? -6.308 -5.177 -7.459 1.00 95.38 96 ASP A N 1
ATOM 720 C CA . ASP A 1 96 ? -7.266 -6.097 -8.082 1.00 95.38 96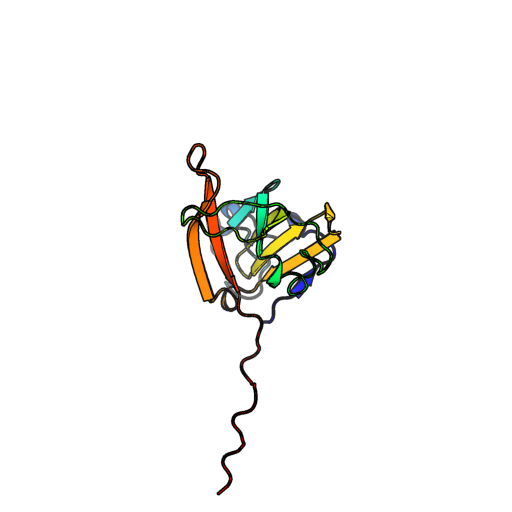 ASP A CA 1
ATOM 721 C C . ASP A 1 96 ? -6.587 -7.002 -9.114 1.00 95.38 96 ASP A C 1
ATOM 723 O O . ASP A 1 96 ? -6.883 -8.186 -9.205 1.00 95.38 96 ASP A O 1
ATOM 727 N N . LYS A 1 97 ? -5.599 -6.469 -9.847 1.00 93.62 97 LYS A N 1
ATOM 728 C CA . LYS A 1 97 ? -4.834 -7.234 -10.842 1.00 93.62 97 LYS A CA 1
ATOM 729 C C . LYS A 1 97 ? -4.008 -8.363 -10.211 1.00 93.62 97 LYS A C 1
ATOM 731 O O . LYS A 1 97 ? -3.784 -9.369 -10.874 1.00 93.62 97 LYS A O 1
ATOM 736 N N . ALA A 1 98 ? -3.516 -8.183 -8.984 1.00 93.38 98 ALA A N 1
ATOM 737 C CA . ALA A 1 98 ? -2.758 -9.215 -8.270 1.00 93.38 98 ALA A CA 1
ATOM 738 C C . ALA A 1 98 ? -3.634 -10.055 -7.322 1.00 93.38 98 ALA A C 1
ATOM 740 O O . ALA A 1 98 ? -3.115 -10.965 -6.678 1.00 93.38 98 ALA A O 1
ATOM 741 N N . GLU A 1 99 ? -4.924 -9.718 -7.186 1.00 95.94 99 GLU A N 1
ATOM 742 C CA . GLU A 1 99 ? -5.853 -10.302 -6.205 1.00 95.94 99 GLU A CA 1
ATOM 743 C C . GLU A 1 99 ? -5.258 -10.343 -4.780 1.00 95.94 99 GLU A C 1
ATOM 745 O O . GLU A 1 99 ? -5.436 -11.286 -3.998 1.00 95.94 99 GLU A O 1
ATOM 750 N N . ALA A 1 100 ? -4.468 -9.317 -4.453 1.00 97.19 100 ALA A N 1
ATOM 751 C CA . ALA A 1 100 ? -3.673 -9.264 -3.239 1.00 97.19 100 ALA A CA 1
ATOM 752 C C . ALA A 1 100 ? -3.374 -7.825 -2.815 1.00 97.19 100 ALA A C 1
ATOM 754 O O . ALA A 1 100 ? -3.234 -6.911 -3.633 1.00 97.19 100 ALA A O 1
ATOM 755 N N . GLY A 1 101 ? -3.206 -7.646 -1.511 1.00 96.81 101 GLY A N 1
ATOM 756 C CA . GLY A 1 101 ? -2.787 -6.393 -0.907 1.00 96.81 101 GLY A CA 1
ATOM 757 C C . GLY A 1 101 ? -1.979 -6.599 0.364 1.00 96.81 101 GLY A C 1
ATOM 758 O O . GLY A 1 101 ? -1.777 -7.726 0.824 1.00 96.81 101 GLY A O 1
ATOM 759 N N . ALA A 1 102 ? -1.543 -5.487 0.939 1.00 96.69 102 ALA A N 1
ATOM 760 C CA . ALA A 1 102 ? -0.829 -5.438 2.202 1.00 96.69 102 ALA A CA 1
ATOM 761 C C . ALA A 1 102 ? -1.467 -4.386 3.111 1.00 96.69 102 ALA A C 1
ATOM 763 O O . ALA A 1 102 ? -1.660 -3.243 2.696 1.00 96.69 102 ALA A O 1
ATOM 764 N N . SER A 1 103 ? -1.761 -4.773 4.349 1.00 97.06 103 SER A N 1
ATOM 765 C CA . SER A 1 103 ? -2.066 -3.853 5.439 1.00 97.06 103 SER A CA 1
ATOM 766 C C . SER A 1 103 ? -0.795 -3.655 6.258 1.00 97.06 103 SER A C 1
ATOM 768 O O . SER A 1 10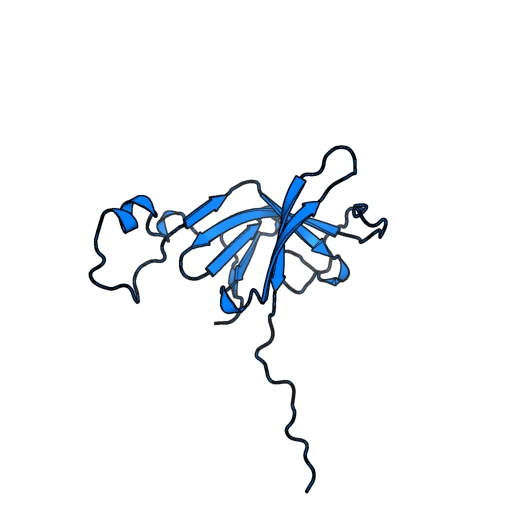3 ? -0.280 -4.602 6.859 1.00 97.06 103 SER A O 1
ATOM 770 N N . ILE A 1 104 ? -0.246 -2.444 6.198 1.00 96.50 104 ILE A N 1
ATOM 771 C CA . ILE A 1 104 ? 1.063 -2.079 6.735 1.00 96.50 104 ILE A CA 1
ATOM 772 C C . ILE A 1 104 ? 0.847 -1.214 7.981 1.00 96.50 104 ILE A C 1
ATOM 774 O O . ILE A 1 104 ? 0.366 -0.083 7.870 1.00 96.50 104 ILE A O 1
ATOM 778 N N . PRO A 1 105 ? 1.191 -1.710 9.178 1.00 95.62 105 PRO A N 1
ATOM 779 C CA . PRO A 1 105 ? 1.169 -0.906 10.391 1.00 95.62 105 PRO A CA 1
ATOM 780 C C . PRO A 1 105 ? 2.136 0.269 10.276 1.00 95.62 105 PRO A C 1
ATOM 782 O O . PRO A 1 105 ? 3.263 0.101 9.815 1.00 95.62 105 PRO A O 1
ATOM 785 N N . TYR A 1 106 ? 1.725 1.451 10.735 1.00 95.81 106 TYR A N 1
ATOM 786 C CA . TYR A 1 106 ? 2.574 2.645 10.663 1.00 95.81 106 TYR A CA 1
ATOM 787 C C . TYR A 1 106 ? 3.972 2.476 11.281 1.00 95.81 106 TYR A C 1
ATOM 789 O O . TYR A 1 106 ? 4.919 2.969 10.675 1.00 95.81 106 TYR A O 1
ATOM 797 N N . PRO A 1 107 ? 4.159 1.749 12.405 1.00 94.44 107 PRO A N 1
ATOM 798 C CA . PRO A 1 107 ? 5.497 1.496 12.945 1.00 94.44 107 PRO A CA 1
ATOM 799 C C . PRO A 1 107 ? 6.431 0.704 12.016 1.00 94.44 107 PRO A C 1
ATOM 801 O O . PRO A 1 107 ? 7.639 0.786 12.184 1.00 94.44 107 PRO A O 1
ATOM 804 N N . SER A 1 108 ? 5.900 -0.040 11.038 1.00 94.44 108 SER A N 1
ATOM 805 C CA . SER A 1 108 ? 6.701 -0.755 10.031 1.00 94.44 108 SER A CA 1
ATOM 806 C C . SER A 1 108 ? 7.184 0.152 8.892 1.00 94.44 108 SER A C 1
ATOM 808 O O . SER A 1 108 ? 7.895 -0.315 8.006 1.00 94.44 108 SER A O 1
ATOM 810 N N . ILE A 1 109 ? 6.792 1.429 8.871 1.00 95.88 109 ILE A N 1
ATOM 811 C CA . ILE A 1 109 ? 7.263 2.423 7.902 1.00 95.88 109 ILE A CA 1
ATOM 812 C C . ILE A 1 109 ? 8.402 3.207 8.556 1.00 95.88 109 ILE A C 1
ATOM 814 O O . ILE A 1 109 ? 8.162 4.149 9.311 1.00 95.88 109 ILE A O 1
ATOM 818 N N . SER A 1 110 ? 9.645 2.829 8.268 1.00 95.44 110 SER A N 1
ATOM 819 C CA . SER A 1 110 ? 10.821 3.451 8.889 1.00 95.44 110 SER A CA 1
ATOM 820 C C . SER A 1 110 ? 11.126 4.833 8.309 1.00 95.44 110 SER A C 1
ATOM 822 O O . SER A 1 110 ? 11.543 5.735 9.036 1.00 95.44 110 SER A O 1
ATOM 824 N N . ILE A 1 111 ? 10.881 5.031 7.010 1.00 96.06 111 ILE A N 1
ATOM 825 C CA . ILE A 1 111 ? 11.077 6.315 6.327 1.00 96.06 111 ILE A CA 1
ATOM 826 C C . ILE A 1 111 ? 9.917 6.570 5.372 1.00 96.06 111 ILE A C 1
ATOM 828 O O . ILE A 1 111 ? 9.481 5.678 4.648 1.00 96.06 111 ILE A O 1
ATOM 832 N N . HIS A 1 112 ? 9.460 7.819 5.326 1.00 95.44 112 HIS A N 1
ATOM 833 C CA . HIS A 1 112 ? 8.576 8.317 4.283 1.00 95.44 112 HIS A CA 1
ATOM 834 C C . HIS A 1 112 ? 9.102 9.650 3.747 1.00 95.44 112 HIS A C 1
ATOM 836 O O . HIS A 1 112 ? 9.556 10.505 4.507 1.00 95.44 112 HIS A O 1
ATOM 842 N N . ALA A 1 113 ? 9.059 9.828 2.430 1.00 95.81 113 ALA A N 1
ATOM 843 C CA . ALA A 1 113 ? 9.537 11.038 1.770 1.00 95.81 113 ALA A CA 1
ATOM 844 C C . ALA A 1 113 ? 8.728 11.342 0.508 1.00 95.81 113 ALA A C 1
ATOM 846 O O . ALA A 1 113 ? 8.113 10.458 -0.084 1.00 95.81 113 ALA A O 1
ATOM 847 N N . ILE A 1 114 ? 8.769 12.596 0.060 1.00 94.50 114 ILE A N 1
ATOM 848 C CA . ILE A 1 114 ? 8.292 12.972 -1.273 1.00 94.50 114 ILE A CA 1
ATOM 849 C C . ILE A 1 114 ? 9.477 12.856 -2.232 1.00 94.50 114 ILE A C 1
ATOM 851 O O . ILE A 1 114 ? 10.499 13.516 -2.042 1.00 94.50 114 ILE A O 1
ATOM 855 N N . LYS A 1 115 ? 9.338 12.029 -3.268 1.00 89.81 115 LYS A N 1
ATOM 856 C CA . LYS A 1 115 ? 10.355 11.797 -4.298 1.00 89.81 115 LYS A CA 1
ATOM 857 C C . LYS A 1 115 ? 9.811 12.220 -5.660 1.00 89.81 115 LYS A C 1
ATOM 859 O O . LYS A 1 115 ? 8.655 11.964 -5.976 1.00 89.81 115 LYS A O 1
ATOM 864 N N . GLN A 1 116 ? 10.648 12.855 -6.475 1.00 87.56 116 GLN A N 1
ATOM 865 C CA . GLN A 1 116 ? 10.345 13.073 -7.890 1.00 87.56 116 GLN A CA 1
ATOM 866 C C . GLN A 1 116 ? 10.709 11.807 -8.668 1.00 87.56 116 GLN A C 1
ATOM 868 O O . GLN A 1 116 ? 11.838 11.319 -8.570 1.00 87.56 116 GLN A O 1
ATOM 873 N N . VAL A 1 117 ? 9.752 11.269 -9.415 1.00 82.75 117 VAL A N 1
ATOM 874 C CA . VAL A 1 117 ? 9.903 10.069 -10.248 1.00 82.75 117 VAL A CA 1
ATOM 875 C C . VAL A 1 117 ? 9.461 10.364 -11.682 1.00 82.75 117 VAL A C 1
ATOM 877 O O . VAL A 1 117 ? 8.702 11.299 -11.920 1.00 82.75 117 VAL A O 1
ATOM 880 N N . GLY A 1 118 ? 9.926 9.571 -12.647 1.00 74.75 118 GLY A N 1
ATOM 881 C CA . GLY A 1 118 ? 9.648 9.781 -14.072 1.00 74.75 118 GLY A CA 1
ATOM 882 C C . GLY A 1 118 ? 10.788 10.471 -14.826 1.00 74.75 118 GLY A C 1
ATOM 883 O O . GLY A 1 118 ? 11.805 10.859 -14.253 1.00 74.75 118 GLY A O 1
ATOM 884 N N . SER A 1 119 ? 10.641 10.575 -16.146 1.00 70.81 119 SER A N 1
ATOM 885 C CA . SER A 1 119 ? 11.682 11.105 -17.032 1.00 70.81 119 SER A CA 1
ATOM 886 C C . SER A 1 119 ? 11.832 12.625 -16.908 1.00 70.81 119 SER A C 1
ATOM 888 O O . SER A 1 119 ? 10.884 13.327 -16.566 1.00 70.81 119 SER A O 1
ATOM 890 N N . GLN A 1 120 ? 13.007 13.146 -17.281 1.00 65.69 120 GLN A N 1
ATOM 891 C CA . GLN A 1 120 ? 13.400 14.564 -17.157 1.00 65.69 120 GLN A CA 1
ATOM 892 C C . GLN A 1 120 ? 12.419 15.588 -17.778 1.00 65.69 120 GLN A C 1
ATOM 894 O O . GLN A 1 120 ? 12.498 16.771 -17.465 1.00 65.69 120 GLN A O 1
ATOM 899 N N . GLY A 1 121 ? 11.495 15.165 -18.651 1.00 70.38 121 GLY A N 1
ATOM 900 C CA . GLY A 1 121 ? 10.465 16.024 -19.253 1.00 70.38 121 GLY A CA 1
ATOM 901 C C . GLY A 1 121 ? 9.089 15.978 -18.577 1.00 70.38 121 GLY A C 1
ATOM 902 O O . GLY A 1 121 ? 8.224 16.778 -18.923 1.00 70.38 121 GLY A O 1
ATOM 903 N N . SER A 1 122 ? 8.860 15.056 -17.640 1.00 78.12 122 SER A N 1
ATOM 904 C CA . SER A 1 122 ? 7.561 14.864 -16.984 1.00 78.12 122 SER A CA 1
ATOM 905 C C . SER A 1 122 ? 7.725 14.298 -15.564 1.00 78.12 122 SER A C 1
ATOM 907 O O . SER A 1 122 ? 7.305 13.163 -15.310 1.00 78.12 122 SER A O 1
ATOM 909 N N . PRO A 1 123 ? 8.367 15.039 -14.640 1.00 81.12 123 PRO A N 1
ATOM 910 C CA . PRO A 1 123 ? 8.522 14.583 -13.266 1.00 81.12 123 PRO A CA 1
ATOM 911 C C . PRO A 1 123 ? 7.158 14.532 -12.568 1.00 81.12 123 PRO A C 1
ATOM 913 O O . PRO A 1 123 ? 6.339 15.446 -12.687 1.00 81.12 123 PRO A O 1
ATOM 916 N N . ILE A 1 124 ? 6.925 13.453 -11.833 1.00 87.88 124 ILE A N 1
ATOM 917 C CA . ILE A 1 124 ? 5.735 13.221 -11.019 1.00 87.88 124 ILE A CA 1
ATOM 918 C C . ILE A 1 124 ? 6.186 13.124 -9.563 1.00 87.88 124 ILE A C 1
ATOM 920 O O . ILE A 1 124 ? 7.184 12.477 -9.248 1.00 87.88 124 ILE A O 1
ATOM 924 N N . GLN A 1 125 ? 5.432 13.742 -8.659 1.00 90.12 125 GLN A N 1
ATOM 925 C CA . GLN A 1 125 ? 5.635 13.561 -7.227 1.00 90.12 125 GLN A CA 1
ATOM 926 C C . GLN A 1 125 ? 5.057 12.220 -6.780 1.00 90.12 125 GLN A C 1
ATOM 928 O O . GLN A 1 125 ? 3.877 11.944 -6.986 1.00 90.12 125 GLN A O 1
ATOM 933 N N . ALA A 1 126 ? 5.886 11.413 -6.130 1.00 92.06 126 ALA A N 1
ATOM 934 C CA . ALA A 1 126 ? 5.495 10.167 -5.495 1.00 92.06 126 ALA A CA 1
ATOM 935 C C . ALA A 1 126 ? 5.830 10.198 -4.003 1.00 92.06 126 ALA A C 1
ATOM 937 O O . ALA A 1 126 ? 6.766 10.872 -3.565 1.00 92.06 126 ALA A O 1
ATOM 938 N N . VAL A 1 127 ? 5.072 9.430 -3.225 1.00 95.44 127 VAL A N 1
ATOM 939 C CA . VAL A 1 127 ? 5.439 9.105 -1.848 1.00 95.44 127 VAL A CA 1
ATOM 940 C C . VAL A 1 127 ? 6.351 7.886 -1.895 1.00 95.44 127 VAL A C 1
ATOM 942 O O . VAL A 1 127 ? 5.965 6.838 -2.406 1.00 95.44 127 VAL A O 1
ATOM 945 N N . TRP A 1 128 ? 7.568 8.035 -1.387 1.00 95.50 128 TRP A N 1
ATOM 946 C CA . TRP A 1 128 ? 8.516 6.944 -1.216 1.00 95.50 128 TRP A CA 1
ATOM 947 C C . TRP A 1 128 ? 8.460 6.449 0.225 1.00 95.50 128 TRP A C 1
ATOM 949 O O . TRP A 1 128 ? 8.476 7.265 1.148 1.00 95.50 128 TRP A O 1
ATOM 959 N N . LEU A 1 129 ? 8.393 5.130 0.403 1.00 96.31 129 LEU A N 1
ATOM 960 C CA . LEU A 1 129 ? 8.308 4.474 1.703 1.00 96.31 129 LEU A CA 1
ATOM 961 C C . LEU A 1 129 ? 9.432 3.444 1.830 1.00 96.31 129 LEU A C 1
ATOM 963 O O . LEU A 1 129 ? 9.606 2.615 0.936 1.00 96.31 129 LEU A O 1
ATOM 967 N N . GLN A 1 130 ? 10.142 3.465 2.955 1.00 95.19 130 GLN A N 1
ATOM 968 C CA . GLN A 1 130 ? 10.970 2.348 3.397 1.00 95.19 130 GLN A CA 1
ATOM 969 C C . GLN A 1 130 ? 10.178 1.534 4.409 1.00 95.19 130 GLN A C 1
ATOM 971 O O . GLN A 1 130 ? 9.683 2.078 5.398 1.00 95.19 130 GLN A O 1
ATOM 976 N N . LEU A 1 131 ? 10.057 0.238 4.143 1.00 93.31 131 LEU A N 1
ATOM 977 C CA . LEU A 1 131 ? 9.319 -0.688 4.986 1.00 93.31 131 LEU A CA 1
ATOM 978 C C . LEU A 1 131 ? 10.287 -1.634 5.691 1.00 93.31 131 LEU A C 1
ATOM 980 O O . LEU A 1 131 ? 11.246 -2.114 5.086 1.00 93.31 131 LEU A O 1
ATOM 984 N N . GLU A 1 132 ? 10.014 -1.910 6.958 1.00 90.88 132 GLU A N 1
ATOM 985 C CA . GLU A 1 132 ? 10.759 -2.853 7.782 1.00 90.88 132 GLU A CA 1
ATOM 986 C C . GLU A 1 132 ? 9.812 -3.964 8.242 1.00 90.88 132 GLU A C 1
ATOM 988 O O . GLU A 1 132 ? 8.853 -3.735 8.981 1.00 90.88 132 GLU A O 1
ATOM 993 N N . PHE A 1 133 ? 10.050 -5.173 7.728 1.00 80.31 133 PHE A N 1
ATOM 994 C CA . PHE A 1 133 ? 9.186 -6.338 7.947 1.00 80.31 133 PHE A CA 1
ATOM 995 C C . PHE A 1 133 ? 9.729 -7.314 8.999 1.00 80.31 133 PHE A C 1
ATOM 997 O O . PHE A 1 133 ? 9.092 -8.334 9.257 1.00 80.31 133 PHE A O 1
ATOM 1004 N N . ALA A 1 134 ? 10.896 -7.032 9.583 1.00 66.94 134 ALA A N 1
ATOM 1005 C CA . ALA A 1 134 ? 11.488 -7.872 10.614 1.00 66.94 134 ALA A CA 1
ATOM 1006 C C . ALA A 1 134 ? 10.799 -7.644 11.967 1.00 66.94 134 ALA A C 1
ATOM 1008 O O . ALA A 1 134 ? 10.566 -6.507 12.373 1.00 66.94 134 ALA A O 1
ATOM 1009 N N . ASP A 1 135 ? 10.529 -8.734 12.681 1.00 55.50 135 ASP A N 1
ATOM 1010 C CA . ASP A 1 135 ? 10.523 -8.695 14.140 1.00 55.50 135 ASP A CA 1
ATOM 1011 C C . ASP A 1 135 ? 12.005 -8.699 14.536 1.00 55.50 135 ASP A C 1
ATOM 1013 O O . ASP A 1 135 ? 12.748 -9.598 14.134 1.00 55.50 135 ASP A O 1
ATOM 1017 N N . GLY A 1 136 ? 12.489 -7.638 15.178 1.00 47.44 136 GLY A N 1
ATOM 1018 C CA . GLY A 1 136 ? 13.902 -7.520 15.535 1.00 47.44 136 GLY A CA 1
ATOM 1019 C C . GLY A 1 136 ? 14.319 -8.677 16.442 1.00 47.44 136 GLY A C 1
ATOM 1020 O O . GLY A 1 136 ? 13.915 -8.722 17.600 1.00 47.44 136 GLY A O 1
ATOM 1021 N N . GLY A 1 137 ? 15.106 -9.617 15.916 1.00 48.91 137 GLY A N 1
ATOM 1022 C CA . GLY A 1 137 ? 15.514 -10.802 16.667 1.00 48.91 137 GLY A CA 1
ATOM 1023 C C . GLY A 1 137 ? 16.307 -11.825 15.860 1.00 48.91 137 GLY A C 1
ATOM 1024 O O . GLY A 1 137 ? 16.040 -13.017 15.961 1.00 48.91 137 GLY A O 1
ATOM 1025 N N . SER A 1 138 ? 17.267 -11.395 15.041 1.00 46.56 138 SER A N 1
ATOM 1026 C CA . SER A 1 138 ? 18.348 -12.294 14.628 1.00 46.56 138 SER A CA 1
ATOM 1027 C C . SER A 1 138 ? 19.438 -12.266 15.702 1.00 46.56 138 SER A C 1
ATOM 1029 O O . SER A 1 138 ? 20.307 -11.403 15.658 1.00 46.56 138 SER A O 1
ATOM 1031 N N . ASP A 1 139 ? 19.282 -13.163 16.678 1.00 52.28 139 ASP A N 1
ATOM 1032 C CA . ASP A 1 139 ? 20.334 -13.934 17.359 1.00 52.28 139 ASP A CA 1
ATOM 1033 C C . ASP A 1 139 ? 21.633 -13.174 17.701 1.00 52.28 139 ASP A C 1
ATOM 1035 O O . ASP A 1 139 ? 22.597 -13.193 16.941 1.00 52.28 139 ASP A O 1
ATOM 1039 N N . ASP A 1 140 ? 21.651 -12.517 18.865 1.00 54.53 140 ASP A N 1
ATOM 1040 C CA . ASP A 1 140 ? 22.857 -11.921 19.474 1.00 54.53 140 ASP A CA 1
ATOM 1041 C C . ASP A 1 140 ? 23.150 -12.570 20.852 1.00 54.53 140 ASP A C 1
ATOM 1043 O O . ASP A 1 140 ? 23.749 -11.962 21.738 1.00 54.53 140 ASP A O 1
ATOM 1047 N N . ASP A 1 141 ? 22.713 -13.825 21.042 1.00 55.22 141 ASP A N 1
ATOM 1048 C CA . ASP A 1 141 ? 22.887 -14.623 22.271 1.00 55.22 141 ASP A CA 1
ATOM 1049 C C . ASP A 1 141 ? 24.086 -15.599 22.192 1.00 55.22 141 ASP A C 1
ATOM 1051 O O . ASP A 1 141 ? 24.081 -16.658 22.815 1.00 55.22 141 ASP A O 1
ATOM 1055 N N . ASP A 1 142 ? 25.157 -15.239 21.475 1.00 59.03 142 ASP A N 1
ATOM 1056 C CA . ASP A 1 142 ? 26.406 -16.023 21.412 1.00 59.03 142 ASP A CA 1
ATOM 1057 C C . ASP A 1 142 ? 27.599 -15.265 22.040 1.00 59.03 142 ASP A C 1
ATOM 1059 O O . ASP A 1 142 ? 28.703 -15.175 21.496 1.00 59.03 142 ASP A O 1
ATOM 1063 N N . PHE A 1 143 ? 27.408 -14.721 23.249 1.00 58.03 143 PHE A N 1
ATOM 1064 C CA . PHE A 1 143 ? 28.532 -14.377 24.128 1.00 58.03 143 PHE A CA 1
ATOM 1065 C C . PHE A 1 143 ? 28.981 -15.623 24.899 1.00 58.03 143 PHE A C 1
ATOM 1067 O O . PHE A 1 143 ? 28.505 -15.915 25.994 1.00 58.03 143 PHE A O 1
ATOM 1074 N N . ASN A 1 144 ? 29.937 -16.354 24.328 1.00 58.06 144 ASN A N 1
ATOM 1075 C CA . ASN A 1 144 ? 30.644 -17.433 25.014 1.00 58.06 144 ASN A CA 1
ATOM 1076 C C . ASN A 1 144 ? 31.521 -16.847 26.146 1.00 58.06 144 ASN A C 1
ATOM 1078 O O . ASN A 1 144 ? 32.582 -16.281 25.869 1.00 58.06 144 ASN A O 1
ATOM 1082 N N . THR A 1 145 ? 31.066 -16.941 27.401 1.00 57.38 145 THR A N 1
ATOM 1083 C CA . THR A 1 145 ? 31.869 -16.673 28.618 1.00 57.38 145 THR A CA 1
ATOM 1084 C C . THR A 1 145 ? 32.608 -17.906 29.101 1.00 57.38 145 THR A C 1
ATOM 1086 O O . THR A 1 145 ? 31.939 -18.956 29.226 1.00 57.38 145 THR A O 1
#

Solvent-accessible surface area (backbone atoms only — not comparable to full-atom values): 8894 Å² total; per-residue (Å²): 125,74,72,39,80,38,71,65,77,84,56,79,86,64,36,37,54,47,71,60,59,72,72,47,83,70,96,58,96,68,94,66,71,43,38,37,76,45,77,45,75,84,38,77,47,74,46,53,53,92,58,39,55,78,44,70,52,38,47,67,84,60,71,72,46,88,46,60,43,92,84,73,52,78,50,52,28,29,75,40,63,25,36,40,39,38,38,74,67,31,46,30,40,31,18,81,90,55,54,15,13,41,40,33,32,58,87,35,49,79,42,76,46,84,39,80,43,56,50,97,90,58,71,39,88,39,82,43,74,43,75,53,87,73,77,92,72,86,81,85,86,79,77,88,126

Radius of gyration: 18.26 Å; Cα contacts (8 Å, |Δi|>4): 263; chains: 1; bounding box: 50×34×48 Å

Sequence (145 aa):
MPVTTIRSPPSLEDYVPLAEYQSQTPETFIGGKPVLHYHLTGAKATIPKSQCGGLALFPADSPTAEQSSANGETEELVEQPVTVFVNSETFTIFSDKAEAGASIPYPSISIHAIKQVGSQGSPIQAVWLQLEFADGGSDDDDFNT

Foldseek 3Di:
DFKDKDLDDDDPVQADEPVNPVVDDDPDPPDDRWHWPDKDFFDKDKDFLVCAPVFLQRHNPADWDWFQFPVRDTTTMGIAGWIWTDIPAFTKIDGPVSSMIITHGPVQFPDWDWDFGGDPVDTDTDIDTDGHRDPPDDDPPPPDD

pLDDT: mean 86.29, std 13.88, range [46.56, 98.12]

InterPro domains:
  IPR011993 PH-like domain superfamily [G3DSA:2.30.29.30] (58-145)
  IPR039924 Protein ICln/Lot5/Saf5 [PF03517] (82-133)
  IPR039924 Protein ICln/Lot5/Saf5 [PTHR21399] (7-135)

Secondary structure (DSSP, 8-state):
---EEESSPPPGGGSEEHHHHHHS--S-SSSSPPEEEEEEEEEEEEEEGGGTTSSTTS-TTPPPEEEE-TTS-EEEEEEEEEEEEEESSEEEEEEGGGTEEEEEEGGGEEEEEEEEES-TTS-EEEEEEEE----S-S-------

Nearest PDB structures (foldseek):
  4f7u-assembly1_P  TM=7.210E-01  e=7.899E-01  Drosophila melanogaster
  4v98-assembly1_AO  TM=7.393E-01  e=1.038E+00  Drosophila melanogaster
  4f7u-assembly2_Q  TM=6.950E-01  e=1.157E+00  Drosophila melanogaster
  4tyz-assembly2_B  TM=4.957E-01  e=1.696E+00  Leishmania infantum
  3voq-assembly1_B  TM=4.357E-01  e=7.815E+00  Homo sapiens

Organism: Bionectria ochroleuca (NCBI:txid29856)

Mean predicted aligned error: 7.82 Å